Protein AF-A0A0W8I1C6-F1 (afdb_monomer_lite)

pLDDT: mean 83.72, std 10.78, range [48.16, 96.0]

Secondary structure (DSSP, 8-state):
--HHHHHHHHHHHHHHHHHHHHHHHHHHH-S-S----TT-HHHHHHHHHHHHHHHHHHHHHHHHHHHHHHHTT-HHHHHHHHHHHHHHHHHHHHHHHHHHHS-----HHHHHHHHHHHHHHHHHHHHTSHHHHTT--

Structure (mmCIF, N/CA/C/O backbone):
data_AF-A0A0W8I1C6-F1
#
_entry.id   AF-A0A0W8I1C6-F1
#
loop_
_atom_site.group_PDB
_atom_site.id
_atom_site.type_symbol
_atom_site.label_atom_id
_atom_site.label_alt_id
_atom_site.label_comp_id
_atom_site.label_asym_id
_atom_site.label_entity_id
_atom_site.label_seq_id
_atom_site.pdbx_PDB_ins_code
_atom_site.Cartn_x
_atom_site.Cartn_y
_atom_site.Cartn_z
_atom_site.occupancy
_atom_site.B_iso_or_equiv
_atom_site.auth_seq_id
_atom_site.auth_comp_id
_atom_site.auth_asym_id
_atom_site.auth_atom_id
_atom_site.pdbx_PDB_model_num
ATOM 1 N N . MET A 1 1 ? -7.049 -6.304 21.353 1.00 75.31 1 MET A N 1
ATOM 2 C CA . MET A 1 1 ? -6.813 -5.798 19.982 1.00 75.31 1 MET A CA 1
ATOM 3 C C . MET A 1 1 ? -8.146 -5.720 19.249 1.00 75.31 1 MET A C 1
ATOM 5 O O . MET A 1 1 ? -8.829 -6.738 19.181 1.00 75.31 1 MET A O 1
ATOM 9 N N . THR A 1 2 ? -8.555 -4.545 18.762 1.00 86.94 2 THR A N 1
ATOM 10 C CA . THR A 1 2 ? -9.868 -4.353 18.110 1.00 86.94 2 THR A CA 1
ATOM 11 C C . THR A 1 2 ? -9.928 -5.016 16.725 1.00 86.94 2 THR A C 1
ATOM 13 O O . THR A 1 2 ? -8.901 -5.397 16.156 1.00 86.94 2 THR A O 1
ATOM 16 N N . ALA A 1 3 ? -11.137 -5.228 16.192 1.00 88.19 3 ALA A N 1
ATOM 17 C CA . ALA A 1 3 ? -11.320 -5.767 14.839 1.00 88.19 3 ALA A CA 1
ATOM 18 C C . ALA A 1 3 ? -10.750 -4.816 13.771 1.00 88.19 3 ALA A C 1
ATOM 20 O O . ALA A 1 3 ? -10.031 -5.271 12.882 1.00 88.19 3 ALA A O 1
ATOM 21 N N . ASP A 1 4 ? -10.972 -3.507 13.923 1.00 87.88 4 ASP A N 1
ATOM 22 C CA . ASP A 1 4 ? -10.442 -2.491 13.007 1.00 87.88 4 ASP A CA 1
ATOM 23 C C . ASP A 1 4 ? -8.908 -2.442 13.015 1.00 87.88 4 ASP A C 1
ATOM 25 O O . ASP A 1 4 ? -8.293 -2.379 11.956 1.00 87.88 4 ASP A O 1
ATOM 29 N N . LEU A 1 5 ? -8.260 -2.566 14.181 1.00 86.81 5 LEU A N 1
ATOM 30 C CA . LEU A 1 5 ? -6.795 -2.584 14.255 1.00 86.81 5 LEU A CA 1
ATOM 31 C C . LEU A 1 5 ? -6.195 -3.844 13.604 1.00 86.81 5 LEU A C 1
ATOM 33 O O . LEU A 1 5 ? -5.149 -3.777 12.961 1.00 86.81 5 LEU A O 1
ATOM 37 N N . ARG A 1 6 ? -6.868 -4.999 13.723 1.00 90.56 6 ARG A N 1
ATOM 38 C CA . ARG A 1 6 ? -6.468 -6.232 13.017 1.00 90.56 6 ARG A CA 1
ATOM 39 C C . ARG A 1 6 ? -6.607 -6.090 11.504 1.00 90.56 6 ARG A C 1
ATOM 41 O O . ARG A 1 6 ? -5.732 -6.550 10.775 1.00 90.56 6 ARG A O 1
ATOM 48 N N . LEU A 1 7 ? -7.690 -5.467 11.039 1.00 91.44 7 LEU A N 1
ATOM 49 C CA . LEU A 1 7 ? -7.889 -5.159 9.624 1.00 91.44 7 LEU A CA 1
ATOM 50 C C . LEU A 1 7 ? -6.781 -4.231 9.115 1.00 91.44 7 LEU A C 1
ATOM 52 O O . LEU A 1 7 ? -6.185 -4.504 8.079 1.00 91.44 7 LEU A O 1
ATOM 56 N N . LEU A 1 8 ? -6.457 -3.192 9.882 1.00 90.12 8 LEU A N 1
ATOM 57 C CA . LEU A 1 8 ? -5.438 -2.218 9.527 1.00 90.12 8 LEU A CA 1
ATOM 58 C C . LEU A 1 8 ? -4.049 -2.864 9.425 1.00 90.12 8 LEU A C 1
ATOM 60 O O . LEU A 1 8 ? -3.373 -2.647 8.429 1.00 90.12 8 LEU A O 1
ATOM 64 N N . LEU A 1 9 ? -3.674 -3.766 10.344 1.00 91.19 9 LEU A N 1
ATOM 65 C CA . LEU A 1 9 ? -2.444 -4.563 10.206 1.00 91.19 9 LEU A CA 1
ATOM 66 C C . LEU A 1 9 ? -2.424 -5.440 8.949 1.00 91.19 9 LEU A C 1
ATOM 68 O O . LEU A 1 9 ? -1.395 -5.524 8.281 1.00 91.19 9 LEU A O 1
ATOM 72 N N . ARG A 1 10 ? -3.541 -6.104 8.621 1.00 94.31 10 ARG A N 1
ATOM 73 C CA . ARG A 1 10 ? -3.639 -6.917 7.396 1.00 94.31 10 ARG A CA 1
ATOM 74 C C . ARG A 1 10 ? -3.454 -6.059 6.152 1.00 94.31 10 ARG A C 1
ATOM 76 O O . ARG A 1 10 ? -2.767 -6.483 5.230 1.00 94.31 10 ARG A O 1
ATOM 83 N N . LEU A 1 11 ? -4.019 -4.853 6.149 1.00 92.06 11 LEU A N 1
ATOM 84 C CA . LEU A 1 11 ? -3.833 -3.891 5.069 1.00 92.06 11 LEU A CA 1
ATOM 85 C C . LEU A 1 11 ? -2.386 -3.392 5.002 1.00 92.06 11 LEU A C 1
ATOM 87 O O . LEU A 1 11 ? -1.869 -3.246 3.903 1.00 92.06 11 LEU A O 1
ATOM 91 N N . THR A 1 12 ? -1.696 -3.206 6.133 1.00 91.62 12 THR A N 1
ATOM 92 C CA . THR A 1 12 ? -0.263 -2.862 6.143 1.00 91.62 12 THR A CA 1
ATOM 93 C C . THR A 1 12 ? 0.570 -3.957 5.469 1.00 91.62 12 THR A C 1
ATOM 95 O O . THR A 1 12 ? 1.438 -3.657 4.653 1.00 91.62 12 THR A O 1
ATOM 98 N N . VAL A 1 13 ? 0.273 -5.231 5.751 1.00 93.19 13 VAL A N 1
ATOM 99 C CA . VAL A 1 13 ? 0.939 -6.377 5.105 1.00 93.19 13 VAL A CA 1
ATOM 100 C C . VAL A 1 13 ? 0.580 -6.468 3.622 1.00 93.19 13 VAL A C 1
ATOM 102 O O . VAL A 1 13 ? 1.466 -6.648 2.794 1.00 93.19 13 VAL A O 1
ATOM 105 N N . ALA A 1 14 ? -0.694 -6.307 3.261 1.00 92.19 14 ALA A N 1
ATOM 106 C CA . ALA A 1 14 ? -1.122 -6.315 1.862 1.00 92.19 14 ALA A CA 1
ATOM 107 C C . ALA A 1 14 ? -0.455 -5.186 1.060 1.00 92.19 14 ALA A C 1
ATOM 109 O O . ALA A 1 14 ? 0.005 -5.404 -0.058 1.00 92.19 14 ALA A O 1
ATOM 110 N N . SER A 1 15 ? -0.354 -3.998 1.656 1.00 90.88 15 SER A N 1
ATOM 111 C CA . SER A 1 15 ? 0.300 -2.830 1.071 1.00 90.88 15 SER A CA 1
ATOM 112 C C . SER A 1 15 ? 1.800 -3.085 0.878 1.00 90.88 15 SER A C 1
ATOM 114 O O . SER A 1 15 ? 2.326 -2.843 -0.207 1.00 90.88 15 SER A O 1
ATOM 116 N N . PHE A 1 16 ? 2.469 -3.703 1.857 1.00 91.88 16 PHE A N 1
ATOM 117 C CA . PHE A 1 16 ? 3.857 -4.150 1.718 1.00 91.88 16 PHE A CA 1
ATOM 118 C C . PHE A 1 16 ? 4.044 -5.150 0.568 1.00 91.88 16 PHE A C 1
ATOM 120 O O . PHE A 1 16 ? 4.910 -4.954 -0.282 1.00 91.88 16 PHE A O 1
ATOM 127 N N . VAL A 1 17 ? 3.206 -6.189 0.494 1.00 92.00 17 VAL A N 1
ATOM 128 C CA . VAL A 1 17 ? 3.269 -7.195 -0.580 1.00 92.00 17 VAL A CA 1
ATOM 129 C C . VAL A 1 17 ? 3.065 -6.546 -1.949 1.00 92.00 17 VAL A C 1
ATOM 131 O O . VAL A 1 17 ? 3.814 -6.830 -2.879 1.00 92.00 17 VAL A O 1
ATOM 134 N N . MET A 1 18 ? 2.106 -5.627 -2.071 1.00 90.94 18 MET A N 1
ATOM 135 C CA . MET A 1 18 ? 1.880 -4.887 -3.313 1.00 90.94 18 MET A CA 1
ATOM 136 C C . MET A 1 18 ? 3.052 -3.969 -3.674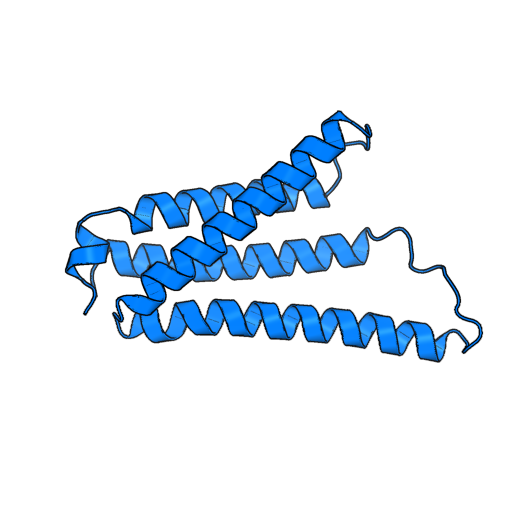 1.00 90.94 18 MET A C 1
ATOM 138 O O . MET A 1 18 ? 3.365 -3.832 -4.852 1.00 90.94 18 MET A O 1
ATOM 142 N N . ALA A 1 19 ? 3.724 -3.367 -2.688 1.00 87.50 19 ALA A N 1
ATOM 143 C CA . ALA A 1 19 ? 4.930 -2.580 -2.932 1.00 87.50 19 ALA A CA 1
ATOM 144 C C . ALA A 1 19 ? 6.058 -3.458 -3.497 1.00 87.50 19 ALA A C 1
ATOM 146 O O . ALA A 1 19 ? 6.660 -3.097 -4.503 1.00 87.50 19 ALA A O 1
ATOM 147 N N . LEU A 1 20 ? 6.283 -4.642 -2.913 1.00 89.44 20 LEU A N 1
ATOM 148 C CA . LEU A 1 20 ? 7.267 -5.607 -3.414 1.00 89.44 20 LEU A CA 1
ATOM 149 C C . LEU A 1 20 ? 6.931 -6.098 -4.826 1.00 89.44 20 LEU A C 1
ATOM 151 O O . LEU A 1 20 ? 7.814 -6.164 -5.679 1.00 89.44 20 LEU A O 1
ATOM 155 N N . LEU A 1 21 ? 5.660 -6.418 -5.086 1.00 88.75 21 LEU A N 1
ATOM 156 C CA . LEU A 1 21 ? 5.192 -6.813 -6.415 1.00 88.75 21 LEU A CA 1
ATOM 157 C C . LEU A 1 21 ? 5.402 -5.688 -7.432 1.00 88.75 21 LEU A C 1
ATOM 159 O O . LEU A 1 21 ? 5.893 -5.946 -8.526 1.00 88.75 21 LEU A O 1
ATOM 163 N N . GLY A 1 22 ? 5.094 -4.443 -7.060 1.00 86.06 22 GLY A N 1
ATOM 164 C CA . GLY A 1 22 ? 5.350 -3.270 -7.893 1.00 86.06 22 GLY A CA 1
ATOM 165 C C . GLY A 1 22 ? 6.836 -3.094 -8.209 1.00 86.06 22 GLY A C 1
ATOM 166 O O . GLY A 1 22 ? 7.187 -2.878 -9.366 1.00 86.06 22 GLY A O 1
ATOM 167 N N . SER A 1 23 ? 7.721 -3.263 -7.220 1.00 84.50 23 SER A N 1
ATOM 168 C CA . SER A 1 23 ? 9.174 -3.238 -7.434 1.00 84.50 23 SER A CA 1
ATOM 169 C C . SER A 1 23 ? 9.649 -4.364 -8.355 1.00 84.50 23 SER A C 1
ATOM 171 O O . SER A 1 23 ? 10.468 -4.119 -9.237 1.00 84.50 23 SER A O 1
ATOM 173 N N . ALA A 1 24 ? 9.121 -5.581 -8.195 1.00 84.88 24 ALA A N 1
ATOM 174 C CA . ALA A 1 24 ? 9.464 -6.721 -9.043 1.00 84.88 24 ALA A CA 1
ATOM 175 C C . ALA A 1 24 ? 9.011 -6.512 -10.497 1.00 84.88 24 ALA A C 1
ATOM 177 O O . ALA A 1 24 ? 9.788 -6.726 -11.423 1.00 84.88 24 ALA A O 1
ATOM 178 N N . VAL A 1 25 ? 7.781 -6.034 -10.710 1.00 84.62 25 VAL A N 1
ATOM 179 C CA . VAL A 1 25 ? 7.281 -5.692 -12.050 1.00 84.62 25 VAL A CA 1
ATOM 180 C C . VAL A 1 25 ? 8.087 -4.545 -12.654 1.00 84.62 25 VAL A C 1
ATOM 182 O O . VAL A 1 25 ? 8.470 -4.628 -13.818 1.00 84.62 25 VAL A O 1
ATOM 185 N N . GLY A 1 26 ? 8.407 -3.510 -11.873 1.00 78.94 26 GLY A N 1
ATOM 186 C CA . GLY A 1 26 ? 9.280 -2.418 -12.305 1.00 78.94 26 GLY A CA 1
ATOM 187 C C . GLY A 1 26 ? 10.643 -2.923 -12.777 1.00 78.94 26 GLY A C 1
ATOM 188 O O . GLY A 1 26 ? 11.078 -2.571 -13.866 1.00 78.94 26 GLY A O 1
ATOM 189 N N . PHE A 1 27 ? 11.271 -3.822 -12.017 1.00 77.00 27 PHE A N 1
ATOM 190 C CA . PHE A 1 27 ? 12.545 -4.437 -12.391 1.00 77.00 27 PHE A CA 1
ATOM 191 C C . PHE A 1 27 ? 12.459 -5.272 -13.678 1.00 77.00 27 PHE A C 1
ATOM 193 O O . PHE A 1 27 ? 13.335 -5.176 -14.531 1.00 77.00 27 PHE A O 1
ATOM 200 N N . LEU A 1 28 ? 11.401 -6.071 -13.840 1.00 78.69 28 LEU A N 1
ATOM 201 C CA . LEU A 1 28 ? 11.213 -6.926 -15.019 1.00 78.69 28 LEU A CA 1
ATOM 202 C C . LEU A 1 28 ? 10.859 -6.142 -16.291 1.00 78.69 28 LEU A C 1
ATOM 204 O O . LEU A 1 28 ? 11.061 -6.647 -17.391 1.00 78.69 28 LEU A O 1
ATOM 208 N N . THR A 1 29 ? 10.292 -4.942 -16.147 1.00 74.50 29 THR A N 1
ATOM 209 C CA . THR A 1 29 ? 9.806 -4.117 -17.267 1.00 74.50 29 THR A CA 1
ATOM 210 C C . THR A 1 29 ? 10.702 -2.920 -17.583 1.00 74.50 29 THR A C 1
ATOM 212 O O . THR A 1 29 ? 10.426 -2.207 -18.547 1.00 74.50 29 THR A O 1
ATOM 215 N N . ALA A 1 30 ? 11.758 -2.683 -16.798 1.00 67.12 30 ALA A N 1
ATOM 216 C CA . ALA A 1 30 ? 12.655 -1.550 -16.981 1.00 67.12 30 ALA A CA 1
ATOM 217 C C . ALA A 1 30 ? 13.407 -1.656 -18.327 1.00 67.12 30 ALA A C 1
ATOM 219 O O . ALA A 1 30 ? 14.165 -2.607 -18.523 1.00 67.12 30 ALA A O 1
ATOM 220 N N . PRO A 1 31 ? 13.247 -0.682 -19.247 1.00 55.28 31 PRO A N 1
ATOM 221 C CA . PRO A 1 31 ? 13.867 -0.721 -20.573 1.00 55.28 31 PRO A CA 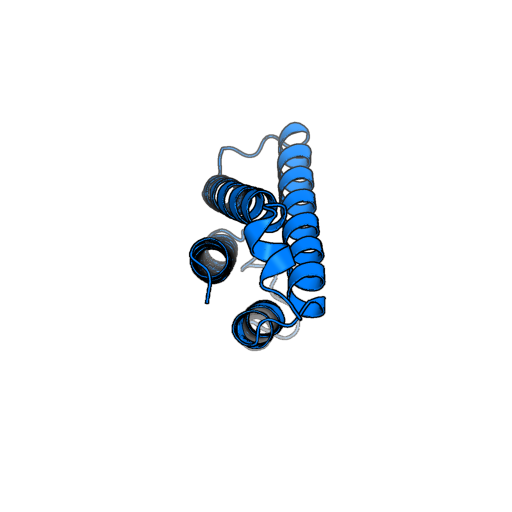1
ATOM 222 C C . PRO A 1 31 ? 15.385 -0.445 -20.565 1.00 55.28 31 PRO A C 1
ATOM 224 O O . PRO A 1 31 ? 16.038 -0.632 -21.588 1.00 55.28 31 PRO A O 1
ATOM 227 N N . GLU A 1 32 ? 15.970 -0.044 -19.431 1.00 53.00 32 GLU A N 1
ATOM 228 C CA . GLU A 1 32 ? 17.402 0.261 -19.291 1.00 53.00 32 GLU A CA 1
ATOM 229 C C . GLU A 1 32 ? 18.180 -0.803 -18.505 1.00 53.00 32 GLU A C 1
ATOM 231 O O . GLU A 1 32 ? 18.810 -0.539 -17.487 1.00 53.00 32 GLU A O 1
ATOM 236 N N . GLN A 1 33 ? 18.204 -2.028 -19.021 1.00 51.78 33 GLN A N 1
ATOM 237 C CA . GLN A 1 33 ? 19.272 -2.982 -18.686 1.00 51.78 33 GLN A CA 1
ATOM 238 C C . GLN A 1 33 ? 20.510 -2.797 -19.596 1.00 51.78 33 GLN A C 1
ATOM 240 O O . GLN A 1 33 ? 21.408 -3.633 -19.588 1.00 51.78 33 GLN A O 1
ATOM 245 N N . ALA A 1 34 ? 20.556 -1.724 -20.403 1.00 48.16 34 ALA A N 1
ATOM 246 C CA . ALA A 1 34 ? 21.446 -1.592 -21.563 1.00 48.16 34 ALA A CA 1
ATOM 247 C C . ALA A 1 34 ? 22.326 -0.323 -21.599 1.00 48.16 34 ALA A C 1
ATOM 249 O O . ALA A 1 34 ? 22.972 -0.072 -22.615 1.00 48.16 34 ALA A O 1
ATOM 250 N N . THR A 1 35 ? 22.396 0.483 -20.538 1.00 52.75 35 THR A N 1
ATOM 251 C CA . THR A 1 35 ? 23.380 1.577 -20.446 1.00 52.75 35 THR A CA 1
ATOM 252 C C . THR A 1 35 ? 24.659 1.051 -19.798 1.00 52.75 35 THR A C 1
ATOM 254 O O . THR A 1 35 ? 24.889 1.207 -18.604 1.00 52.75 35 THR A O 1
ATOM 257 N N . ALA A 1 36 ? 25.487 0.381 -20.609 1.00 54.41 36 ALA A N 1
ATOM 258 C CA . ALA A 1 36 ? 26.815 -0.071 -20.206 1.00 54.41 36 ALA A CA 1
ATOM 259 C C . ALA A 1 36 ? 27.658 1.136 -19.762 1.00 54.41 36 ALA A C 1
ATOM 261 O O . ALA A 1 36 ? 27.987 2.001 -20.579 1.00 54.41 36 ALA A O 1
ATOM 262 N N . THR A 1 37 ? 28.009 1.222 -18.481 1.00 57.25 37 THR A N 1
ATOM 263 C CA . THR A 1 37 ? 28.977 2.222 -18.032 1.00 57.25 37 THR A CA 1
ATOM 264 C C . THR A 1 37 ? 30.376 1.833 -18.509 1.00 57.25 37 THR A C 1
ATOM 266 O O . THR A 1 37 ? 30.690 0.663 -18.748 1.00 57.25 37 THR A O 1
ATOM 269 N N . ALA A 1 38 ? 31.274 2.817 -18.615 1.00 59.59 38 ALA A N 1
ATOM 270 C CA . ALA A 1 38 ? 32.673 2.595 -19.001 1.00 59.59 38 ALA A CA 1
ATOM 271 C C . ALA A 1 38 ? 33.449 1.660 -18.041 1.00 59.59 38 ALA A C 1
ATOM 273 O O . ALA A 1 38 ? 34.578 1.276 -18.336 1.00 59.59 38 ALA A O 1
ATOM 274 N N . LEU A 1 39 ? 32.852 1.299 -16.898 1.00 65.50 39 LEU A N 1
ATOM 275 C CA . LEU A 1 39 ? 33.409 0.429 -15.860 1.00 65.50 39 LEU A CA 1
ATOM 276 C C . LEU A 1 39 ? 33.133 -1.066 -16.111 1.00 65.50 39 LEU A C 1
ATOM 278 O O . LEU A 1 39 ? 33.665 -1.917 -15.397 1.00 65.50 39 LEU A O 1
ATOM 282 N N . GLY A 1 40 ? 32.356 -1.393 -17.148 1.00 68.25 40 GLY A N 1
ATOM 283 C CA . GLY A 1 40 ? 32.114 -2.757 -17.606 1.00 68.25 40 GLY A CA 1
ATOM 284 C C . GLY A 1 40 ? 30.888 -3.437 -16.974 1.00 68.25 40 GLY A C 1
ATOM 285 O O . GLY A 1 40 ? 30.404 -3.040 -15.913 1.00 68.25 40 GLY A O 1
ATOM 286 N N . PRO A 1 41 ? 30.402 -4.528 -17.594 1.00 67.94 41 PRO A N 1
ATOM 287 C CA . PRO A 1 41 ? 29.083 -5.115 -17.319 1.00 67.94 41 PRO A CA 1
ATOM 288 C C . PRO A 1 41 ? 28.921 -5.678 -15.898 1.00 67.94 41 PRO A C 1
ATOM 290 O O . PRO A 1 41 ? 27.812 -5.733 -15.364 1.00 67.94 41 PRO A O 1
ATOM 293 N N . ALA A 1 42 ? 30.020 -6.088 -15.256 1.00 72.75 42 ALA A N 1
ATOM 294 C CA . ALA A 1 42 ? 29.994 -6.569 -13.876 1.00 72.75 42 ALA A CA 1
ATOM 295 C C . ALA A 1 42 ? 29.699 -5.436 -12.879 1.00 72.75 42 ALA A C 1
ATOM 297 O O . ALA A 1 42 ? 28.959 -5.648 -11.920 1.00 72.75 42 ALA A O 1
ATOM 298 N N . PHE A 1 43 ? 30.235 -4.235 -13.118 1.00 75.25 43 PHE A N 1
ATOM 299 C CA . PHE A 1 43 ? 30.002 -3.080 -12.254 1.00 75.25 43 PHE A CA 1
ATOM 300 C C . PHE A 1 43 ? 28.547 -2.609 -12.350 1.00 75.25 43 PHE A C 1
ATOM 302 O O . PHE A 1 43 ? 27.899 -2.429 -11.321 1.00 75.25 43 PHE A O 1
ATOM 309 N N . ASP A 1 44 ? 28.001 -2.530 -13.565 1.00 72.75 44 ASP A N 1
ATOM 310 C CA . ASP A 1 44 ? 26.594 -2.169 -13.793 1.00 72.75 44 ASP A CA 1
ATOM 311 C C . ASP A 1 44 ? 25.633 -3.141 -13.115 1.00 72.75 44 ASP A C 1
ATOM 313 O O . ASP A 1 44 ? 24.674 -2.732 -12.460 1.00 72.75 44 ASP A O 1
ATOM 317 N N . THR A 1 45 ? 25.935 -4.438 -13.196 1.00 75.50 45 THR A N 1
ATOM 318 C CA . THR A 1 45 ? 25.139 -5.474 -12.532 1.00 75.50 45 THR A CA 1
ATOM 319 C C . THR A 1 45 ? 25.178 -5.315 -11.009 1.00 75.50 45 THR A C 1
ATOM 321 O O . THR A 1 45 ? 24.138 -5.400 -10.357 1.00 75.50 45 THR A O 1
ATOM 324 N N . ILE A 1 46 ? 26.352 -5.053 -10.423 1.00 79.44 46 ILE A N 1
ATOM 325 C CA . ILE A 1 46 ? 26.504 -4.862 -8.971 1.00 79.44 46 ILE A CA 1
ATOM 326 C C . ILE A 1 46 ? 25.750 -3.618 -8.500 1.00 79.44 46 ILE A C 1
ATOM 328 O O . ILE A 1 46 ? 25.060 -3.680 -7.483 1.00 79.44 46 ILE A O 1
ATOM 332 N N . VAL A 1 47 ? 25.855 -2.504 -9.227 1.00 80.31 47 VAL A N 1
ATOM 333 C CA . VAL A 1 47 ? 25.150 -1.262 -8.887 1.00 80.31 47 VAL A CA 1
ATOM 334 C C . VAL A 1 47 ? 23.641 -1.465 -8.982 1.00 80.31 47 VAL A C 1
ATOM 336 O O . VAL A 1 47 ? 22.933 -1.145 -8.031 1.00 80.31 47 VAL A O 1
ATOM 339 N N . LEU A 1 48 ? 23.150 -2.075 -10.064 1.00 78.69 48 LEU A N 1
ATOM 340 C CA . LEU A 1 48 ? 21.728 -2.357 -10.249 1.00 78.69 48 LEU A CA 1
ATOM 341 C C . LEU A 1 48 ? 21.177 -3.251 -9.129 1.00 78.69 48 LEU A C 1
ATOM 343 O O . LEU A 1 48 ? 20.181 -2.908 -8.489 1.00 78.69 48 LEU A O 1
ATOM 347 N N . VAL A 1 49 ? 21.840 -4.378 -8.854 1.00 80.56 49 VAL A N 1
ATOM 348 C CA . VAL A 1 49 ? 21.445 -5.299 -7.777 1.00 80.56 49 VAL A CA 1
ATOM 349 C C . VAL A 1 49 ? 21.519 -4.601 -6.419 1.00 80.56 49 VAL A C 1
ATOM 351 O O . VAL A 1 49 ? 20.595 -4.726 -5.616 1.00 80.56 49 VAL A O 1
ATOM 354 N N . GLY A 1 50 ? 22.571 -3.819 -6.172 1.00 82.31 50 GLY A N 1
ATOM 355 C CA . GLY A 1 50 ? 22.744 -3.039 -4.949 1.00 82.31 50 GLY A CA 1
ATOM 356 C C . GLY A 1 50 ? 21.615 -2.032 -4.728 1.00 82.31 50 GLY A C 1
ATOM 357 O O . GLY A 1 50 ? 21.040 -1.988 -3.642 1.00 82.31 50 GLY A O 1
ATOM 358 N N . SER A 1 51 ? 21.234 -1.275 -5.759 1.00 82.00 51 SER A N 1
ATOM 359 C CA . SER A 1 51 ? 20.127 -0.314 -5.703 1.00 82.00 51 SER A CA 1
ATOM 360 C C . SER A 1 51 ? 18.777 -0.991 -5.469 1.00 82.00 51 SER A C 1
ATOM 362 O O . SER A 1 51 ? 17.982 -0.499 -4.667 1.00 82.00 51 SER A O 1
ATOM 364 N N . VAL A 1 52 ? 18.522 -2.136 -6.111 1.00 82.31 52 VAL A N 1
ATOM 365 C CA . VAL A 1 52 ? 17.292 -2.914 -5.900 1.00 82.31 52 VAL A CA 1
ATOM 366 C C . VAL A 1 52 ? 17.223 -3.431 -4.465 1.00 82.31 52 VAL A C 1
ATOM 368 O O . VAL A 1 52 ? 16.215 -3.229 -3.789 1.00 82.31 52 VAL A O 1
ATOM 371 N N . LEU A 1 53 ? 18.297 -4.049 -3.966 1.00 84.88 53 LEU A N 1
ATOM 372 C CA . LEU A 1 53 ? 18.352 -4.565 -2.597 1.00 84.88 53 LEU A CA 1
ATOM 373 C C . LEU A 1 53 ? 18.207 -3.449 -1.560 1.00 84.88 53 LEU A C 1
ATOM 375 O O . LEU A 1 53 ? 17.477 -3.617 -0.583 1.00 84.88 53 LEU A O 1
ATOM 379 N N . LEU A 1 54 ? 18.845 -2.298 -1.789 1.00 86.69 54 LEU A N 1
ATOM 380 C CA . LEU A 1 54 ? 18.695 -1.121 -0.940 1.00 86.69 54 LEU A CA 1
ATOM 381 C C . LEU A 1 54 ? 17.238 -0.638 -0.931 1.00 86.69 54 LEU A C 1
ATOM 383 O O . LEU A 1 54 ? 16.669 -0.442 0.140 1.00 86.69 54 LEU A O 1
ATOM 387 N N . GLY A 1 55 ? 16.610 -0.494 -2.101 1.00 85.69 55 GLY A N 1
ATOM 388 C CA . GLY A 1 55 ? 15.214 -0.067 -2.220 1.00 85.69 55 GLY A CA 1
ATOM 389 C C . GLY A 1 55 ? 14.239 -1.021 -1.525 1.00 85.69 55 GLY A C 1
ATOM 390 O O . GLY A 1 55 ? 13.352 -0.579 -0.788 1.00 85.69 55 GLY A O 1
ATOM 391 N N . LEU A 1 56 ? 14.437 -2.333 -1.688 1.00 88.00 56 LEU A N 1
ATOM 392 C CA . LEU A 1 56 ? 13.669 -3.365 -0.987 1.00 88.00 56 LEU A CA 1
ATOM 393 C C . LEU A 1 56 ? 13.883 -3.295 0.529 1.00 88.00 56 LEU A C 1
ATOM 395 O O . LEU A 1 56 ? 12.912 -3.353 1.283 1.00 88.00 56 LEU A O 1
ATOM 399 N N . GLY A 1 57 ? 15.129 -3.121 0.976 1.00 89.62 57 GLY A N 1
ATOM 400 C CA . GLY A 1 57 ? 15.485 -2.995 2.389 1.00 89.62 57 GLY A CA 1
ATOM 401 C C . GLY A 1 57 ? 14.859 -1.765 3.046 1.00 89.62 57 GLY A C 1
ATOM 402 O O . GLY A 1 57 ? 14.245 -1.879 4.106 1.00 89.62 57 GLY A O 1
ATOM 403 N N . VAL A 1 58 ? 14.935 -0.604 2.390 1.00 90.25 58 VAL A N 1
ATOM 404 C CA . VAL A 1 58 ? 14.297 0.639 2.852 1.00 90.25 58 VAL A CA 1
ATOM 405 C C . VAL A 1 58 ? 12.781 0.470 2.914 1.00 90.25 58 VAL A C 1
ATOM 407 O O . VAL A 1 58 ? 12.168 0.808 3.925 1.00 90.25 58 VAL A O 1
ATOM 410 N N . THR A 1 59 ? 12.175 -0.116 1.880 1.00 89.31 59 THR A N 1
ATOM 411 C CA . THR A 1 59 ? 10.729 -0.377 1.847 1.00 89.31 59 THR A CA 1
ATOM 412 C C . THR A 1 59 ? 10.316 -1.288 3.001 1.00 89.31 59 THR A C 1
ATOM 414 O O . THR A 1 59 ? 9.431 -0.936 3.779 1.00 89.31 59 THR A O 1
ATOM 417 N N . ALA A 1 60 ? 10.990 -2.426 3.178 1.00 91.00 60 ALA A N 1
ATOM 418 C CA . ALA A 1 60 ? 10.729 -3.345 4.281 1.00 91.00 60 ALA A CA 1
ATOM 419 C C . ALA A 1 60 ? 10.904 -2.668 5.648 1.00 91.00 60 ALA A C 1
ATOM 421 O O . ALA A 1 60 ? 10.058 -2.842 6.526 1.00 91.00 60 ALA A O 1
ATOM 422 N N . GLY A 1 61 ? 11.944 -1.845 5.806 1.00 92.31 61 GLY A N 1
ATOM 423 C CA . GLY A 1 61 ? 12.188 -1.054 7.009 1.00 92.31 61 GLY A CA 1
ATOM 424 C C . GLY A 1 61 ? 11.045 -0.089 7.322 1.00 92.31 61 GLY A C 1
ATOM 425 O O . GLY A 1 61 ? 10.558 -0.072 8.450 1.00 92.31 61 GLY A O 1
ATOM 426 N N . LEU A 1 62 ? 10.553 0.656 6.328 1.00 91.69 62 LEU A N 1
ATOM 427 C CA . LEU A 1 62 ? 9.430 1.586 6.496 1.00 91.69 62 LEU A CA 1
ATOM 428 C C . LEU A 1 62 ? 8.139 0.862 6.898 1.00 91.69 62 LEU A C 1
ATOM 430 O O . LEU A 1 62 ? 7.464 1.283 7.838 1.00 91.69 62 LEU A O 1
ATOM 434 N N . TYR A 1 63 ? 7.810 -0.258 6.247 1.00 92.06 63 TYR A N 1
ATOM 435 C CA . TYR A 1 63 ? 6.630 -1.047 6.617 1.00 92.06 63 TYR A CA 1
ATOM 436 C C . TYR A 1 63 ? 6.778 -1.708 7.988 1.00 92.06 63 TYR A C 1
ATOM 438 O O . TYR A 1 63 ? 5.801 -1.769 8.732 1.00 92.06 63 TYR A O 1
ATOM 446 N N . ALA A 1 64 ? 7.979 -2.152 8.364 1.00 90.94 64 ALA A N 1
ATOM 447 C CA . ALA A 1 64 ? 8.262 -2.653 9.707 1.00 90.94 64 ALA A CA 1
ATOM 448 C C . ALA A 1 64 ? 8.081 -1.554 10.769 1.00 90.94 64 ALA A C 1
ATOM 450 O O . ALA A 1 64 ? 7.480 -1.812 11.816 1.00 90.94 64 ALA A O 1
ATOM 451 N N . LEU A 1 65 ? 8.524 -0.326 10.470 1.00 92.56 65 LEU A N 1
ATOM 452 C CA . LEU A 1 65 ? 8.386 0.843 11.343 1.00 92.56 65 LEU A CA 1
ATOM 453 C C . LEU A 1 65 ? 6.921 1.227 11.589 1.00 92.56 65 LEU A C 1
ATOM 455 O O . LEU A 1 65 ? 6.600 1.783 12.634 1.00 92.56 65 LEU A O 1
ATOM 459 N N . VAL A 1 66 ? 6.025 0.911 10.652 1.00 92.56 66 VAL A N 1
ATOM 460 C CA . VAL A 1 66 ? 4.577 1.019 10.868 1.00 92.56 66 VAL A CA 1
ATOM 461 C C . VAL A 1 66 ? 4.060 -0.219 11.596 1.00 92.56 66 VAL A C 1
ATOM 463 O O . VAL A 1 66 ? 3.393 -0.099 12.614 1.00 92.56 66 VAL A O 1
ATOM 466 N N . TYR A 1 67 ? 4.359 -1.422 11.111 1.00 92.44 67 TYR A N 1
ATOM 467 C CA . TYR A 1 67 ? 3.721 -2.659 11.560 1.00 92.44 67 TYR A CA 1
ATOM 468 C C . TYR A 1 67 ? 3.990 -2.999 13.033 1.00 92.44 67 TYR A C 1
ATOM 470 O O . TYR A 1 67 ? 3.039 -3.268 13.773 1.00 92.44 67 TYR A O 1
ATOM 478 N N . PHE A 1 68 ? 5.252 -2.991 13.483 1.00 92.88 68 PHE A N 1
ATOM 479 C CA . PHE A 1 68 ? 5.578 -3.375 14.864 1.00 92.88 68 PHE A CA 1
ATOM 480 C C . PHE A 1 68 ? 4.982 -2.404 15.893 1.00 92.88 68 PHE A C 1
ATOM 482 O O . PHE A 1 68 ? 4.275 -2.860 16.795 1.00 92.88 68 PHE A O 1
ATOM 489 N N . PRO A 1 69 ? 5.147 -1.078 15.751 1.00 89.44 69 PRO A N 1
ATOM 490 C CA . PRO A 1 69 ? 4.624 -0.137 16.736 1.00 89.44 69 PRO A CA 1
ATOM 491 C C . PRO A 1 69 ? 3.092 -0.032 16.702 1.00 89.44 69 PRO A C 1
ATOM 493 O O . PRO A 1 69 ? 2.457 0.204 17.727 1.00 89.44 69 PRO A O 1
ATOM 496 N N . LEU A 1 70 ? 2.469 -0.285 15.551 1.00 89.06 70 LEU A N 1
ATOM 497 C CA . LEU A 1 70 ? 1.014 -0.359 15.417 1.00 89.06 70 LEU A CA 1
ATOM 498 C C . LEU A 1 70 ? 0.444 -1.635 16.064 1.00 89.06 70 LEU A C 1
ATOM 500 O O . LEU A 1 70 ? -0.632 -1.601 16.665 1.00 89.06 70 LEU A O 1
ATOM 504 N N . ARG A 1 71 ? 1.186 -2.752 16.020 1.00 90.31 71 ARG A N 1
ATOM 505 C CA . ARG A 1 71 ? 0.884 -3.963 16.804 1.00 90.31 71 ARG A CA 1
ATOM 506 C C . ARG A 1 71 ? 0.981 -3.691 18.309 1.00 90.31 71 ARG A C 1
ATOM 508 O O . ARG A 1 71 ? 0.161 -4.209 19.067 1.00 90.31 71 ARG A O 1
ATOM 515 N N . GLU A 1 72 ? 1.921 -2.843 18.720 1.00 90.56 72 GLU A N 1
ATOM 516 C CA . GLU A 1 72 ? 2.048 -2.315 20.088 1.00 90.56 72 GLU A CA 1
ATOM 517 C C . GLU A 1 72 ? 1.023 -1.221 20.435 1.00 90.56 72 GLU A C 1
ATOM 519 O O . GLU A 1 72 ? 1.047 -0.697 21.545 1.00 90.56 72 GLU A O 1
ATOM 524 N N . GLN A 1 73 ? 0.096 -0.896 19.525 1.00 90.38 73 GLN A N 1
ATOM 525 C CA . GLN A 1 73 ? -0.949 0.116 19.711 1.00 90.38 73 GLN A CA 1
ATOM 526 C C . GLN A 1 73 ? -0.413 1.542 19.910 1.00 90.38 73 GLN A C 1
ATOM 528 O O . GLN A 1 73 ? -1.086 2.353 20.534 1.00 90.38 73 GLN A O 1
ATOM 533 N N . ARG A 1 74 ? 0.766 1.888 19.383 1.00 89.81 74 ARG A N 1
ATOM 534 C CA . ARG A 1 74 ? 1.327 3.240 19.535 1.00 89.81 74 ARG A CA 1
ATOM 535 C C . ARG A 1 74 ? 0.722 4.233 18.539 1.00 89.81 74 ARG A C 1
ATOM 537 O O . ARG A 1 74 ? 0.728 3.983 17.333 1.00 89.81 74 ARG A O 1
ATOM 544 N N . GLN A 1 75 ? 0.275 5.395 19.019 1.00 89.38 75 GLN A N 1
ATOM 545 C CA . GLN A 1 75 ? -0.353 6.436 18.189 1.00 89.38 75 GLN A CA 1
ATOM 546 C C . GLN A 1 75 ? 0.555 6.994 17.085 1.00 89.38 75 GLN A C 1
ATOM 548 O O . GLN A 1 75 ? 0.087 7.253 15.976 1.00 89.38 75 GLN A O 1
ATOM 553 N N . TRP A 1 76 ? 1.857 7.147 17.335 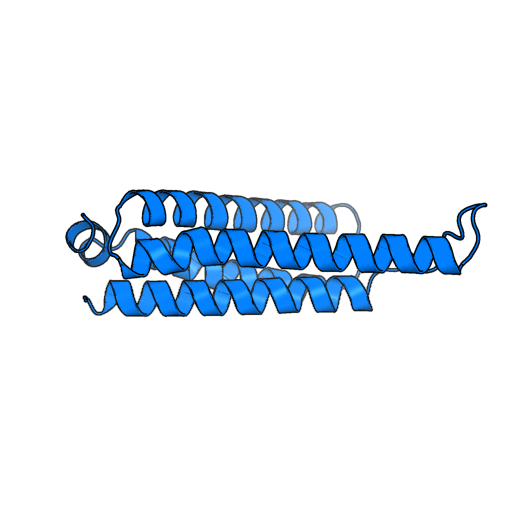1.00 91.12 76 TRP A N 1
ATOM 554 C CA . TRP A 1 76 ? 2.779 7.697 16.332 1.00 91.12 76 TRP A CA 1
ATOM 555 C C . TRP A 1 76 ? 2.917 6.800 15.091 1.00 91.12 76 TRP A C 1
ATOM 557 O O . TRP A 1 76 ? 3.102 7.304 13.986 1.00 91.12 76 TRP A O 1
ATOM 567 N N . ALA A 1 77 ? 2.753 5.483 15.250 1.00 89.38 77 ALA A N 1
ATOM 568 C CA . ALA A 1 77 ? 2.801 4.511 14.156 1.00 89.38 77 ALA A CA 1
ATOM 569 C C . ALA A 1 77 ? 1.651 4.708 13.164 1.00 89.38 77 ALA A C 1
ATOM 571 O O . ALA A 1 77 ? 1.813 4.558 11.954 1.00 89.38 77 ALA A O 1
ATOM 572 N N . TRP A 1 78 ? 0.480 5.065 13.692 1.00 91.44 78 TRP A N 1
ATOM 573 C CA . TRP A 1 78 ? -0.707 5.369 12.905 1.00 91.44 78 TRP A CA 1
ATOM 574 C C . TRP A 1 78 ? -0.511 6.639 12.074 1.00 91.44 78 TRP A C 1
ATOM 576 O O . TRP A 1 78 ? -0.795 6.619 10.879 1.00 91.44 78 TRP A O 1
ATOM 586 N N . ILE A 1 79 ? 0.062 7.696 12.662 1.00 93.12 79 ILE A N 1
ATOM 587 C CA . ILE A 1 79 ? 0.411 8.925 11.928 1.00 93.12 79 ILE A CA 1
ATOM 588 C C . ILE A 1 79 ? 1.408 8.604 10.812 1.00 93.12 79 ILE A C 1
ATOM 590 O O . ILE A 1 79 ? 1.203 8.996 9.666 1.00 93.12 79 ILE A O 1
ATOM 594 N N . LEU A 1 80 ? 2.461 7.847 11.127 1.00 92.12 80 LEU A N 1
ATOM 595 C CA . LEU A 1 80 ? 3.495 7.483 10.161 1.00 92.12 80 LEU A CA 1
ATOM 596 C C . LEU A 1 80 ? 2.929 6.650 9.001 1.00 92.12 80 LEU A C 1
ATOM 598 O O . LEU A 1 80 ? 3.252 6.904 7.843 1.00 92.12 80 LEU A O 1
ATOM 602 N N . GLY A 1 81 ? 2.022 5.714 9.296 1.00 91.31 81 GLY A N 1
ATOM 603 C CA . GLY A 1 81 ? 1.298 4.955 8.279 1.00 91.31 81 GLY A CA 1
ATOM 604 C C . GLY A 1 81 ? 0.410 5.834 7.391 1.00 91.31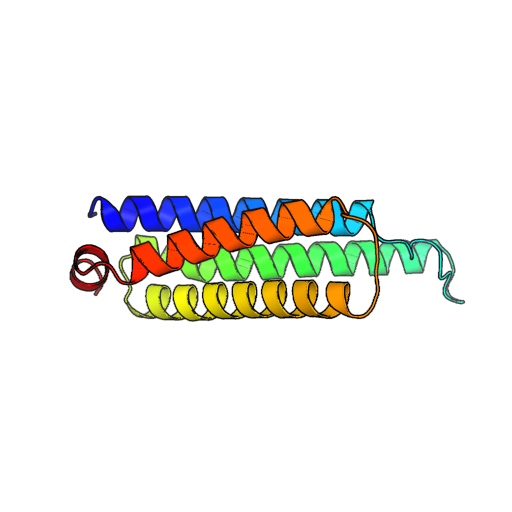 81 GLY A C 1
ATOM 605 O O . GLY A 1 81 ? 0.426 5.659 6.176 1.00 91.31 81 GLY A O 1
ATOM 606 N N . ILE A 1 82 ? -0.296 6.825 7.959 1.00 93.19 82 ILE A N 1
ATOM 607 C CA . ILE A 1 82 ? -1.088 7.795 7.178 1.00 93.19 82 ILE A CA 1
ATOM 608 C C . ILE A 1 82 ? -0.188 8.582 6.231 1.00 93.19 82 ILE A C 1
ATOM 610 O O . ILE A 1 82 ? -0.516 8.717 5.052 1.00 93.19 82 ILE A O 1
ATOM 614 N N . VAL A 1 83 ? 0.941 9.089 6.728 1.00 94.12 83 VAL A N 1
ATOM 615 C CA . VAL A 1 83 ? 1.891 9.865 5.922 1.00 94.12 83 VAL A CA 1
ATOM 616 C C . VAL A 1 83 ? 2.428 9.015 4.769 1.00 94.12 83 VAL A C 1
ATOM 618 O O . VAL A 1 83 ? 2.353 9.441 3.619 1.00 94.12 83 VAL A O 1
ATOM 621 N N . LEU A 1 84 ? 2.890 7.792 5.047 1.00 91.56 84 LEU A N 1
ATOM 622 C CA . LEU A 1 84 ? 3.417 6.885 4.023 1.00 91.56 84 LEU A CA 1
ATOM 623 C C . LEU A 1 84 ? 2.365 6.498 2.979 1.00 91.56 84 LEU A C 1
ATOM 625 O O . LEU A 1 84 ? 2.644 6.565 1.783 1.00 91.56 84 LEU A O 1
ATOM 629 N N . ALA A 1 85 ? 1.156 6.131 3.410 1.00 91.50 85 ALA A N 1
ATOM 630 C CA . ALA A 1 85 ? 0.068 5.780 2.499 1.00 91.50 85 ALA A CA 1
ATOM 631 C C . ALA A 1 85 ? -0.343 6.978 1.626 1.00 91.50 85 ALA A C 1
ATOM 633 O O . ALA A 1 85 ? -0.566 6.826 0.427 1.00 91.50 85 ALA A O 1
ATOM 634 N N . SER A 1 86 ? -0.373 8.183 2.201 1.00 93.06 86 SER A N 1
ATOM 635 C CA . SER A 1 86 ? -0.679 9.412 1.461 1.00 93.06 86 SER A CA 1
ATOM 636 C C . SER A 1 86 ? 0.407 9.740 0.433 1.00 93.06 86 SER A C 1
ATOM 638 O O . SER A 1 86 ? 0.085 10.043 -0.714 1.00 93.06 86 SER A O 1
ATOM 640 N N . MET A 1 87 ? 1.692 9.629 0.795 1.00 92.25 87 MET A N 1
ATOM 641 C CA . MET A 1 87 ? 2.797 9.834 -0.151 1.00 92.25 87 MET A CA 1
ATOM 642 C C . MET A 1 87 ? 2.788 8.799 -1.281 1.00 92.25 87 MET A C 1
ATOM 644 O O . MET A 1 87 ? 3.001 9.162 -2.436 1.00 92.25 87 MET A O 1
ATOM 648 N N . ALA A 1 88 ? 2.499 7.530 -0.978 1.00 87.94 88 ALA A N 1
ATOM 649 C CA . ALA A 1 88 ? 2.390 6.476 -1.987 1.00 87.94 88 ALA A CA 1
ATOM 650 C C . ALA A 1 88 ? 1.236 6.736 -2.973 1.00 87.94 88 ALA A C 1
ATOM 652 O O . ALA A 1 88 ? 1.401 6.583 -4.187 1.00 87.94 88 ALA A O 1
ATOM 653 N N . LEU A 1 89 ? 0.087 7.198 -2.471 1.00 91.38 89 LEU A N 1
ATOM 654 C CA . LEU A 1 89 ? -1.047 7.605 -3.301 1.00 91.38 89 LEU A CA 1
ATOM 655 C C . LEU A 1 89 ? -0.716 8.799 -4.193 1.00 91.38 89 LEU A C 1
ATOM 657 O O . LEU A 1 89 ? -1.003 8.754 -5.388 1.00 91.38 89 LEU A O 1
ATOM 661 N N . LEU A 1 90 ? -0.073 9.832 -3.644 1.00 91.19 90 LEU A N 1
ATOM 662 C CA . LEU A 1 90 ? 0.385 10.985 -4.421 1.00 91.19 90 LEU A CA 1
ATOM 663 C C . LEU A 1 90 ? 1.379 10.569 -5.509 1.00 91.19 90 LEU A C 1
ATOM 665 O O . LEU A 1 90 ? 1.252 11.017 -6.644 1.00 91.19 90 LEU A O 1
ATOM 669 N N . GLY A 1 91 ? 2.316 9.669 -5.198 1.00 86.88 91 GLY A N 1
ATOM 670 C CA . GLY A 1 91 ? 3.240 9.111 -6.185 1.00 86.88 91 GLY A CA 1
ATOM 671 C C . GLY A 1 91 ? 2.518 8.345 -7.295 1.00 86.88 91 GLY A C 1
ATOM 672 O O . GLY A 1 91 ? 2.825 8.520 -8.473 1.00 86.88 91 GLY A O 1
ATOM 673 N N . THR A 1 92 ? 1.501 7.556 -6.942 1.00 86.69 92 THR A N 1
ATOM 674 C CA . THR A 1 92 ? 0.694 6.819 -7.926 1.00 86.69 92 THR A CA 1
ATOM 675 C C . THR A 1 92 ? -0.108 7.767 -8.821 1.00 86.69 92 THR A C 1
ATOM 677 O O . THR A 1 92 ? -0.144 7.578 -10.035 1.00 86.69 92 THR A O 1
ATOM 680 N N . LEU A 1 93 ? -0.706 8.814 -8.247 1.00 87.44 93 LEU A N 1
ATOM 681 C CA . LEU A 1 93 ? -1.429 9.855 -8.983 1.00 87.44 93 LEU A CA 1
ATOM 682 C C . LEU A 1 93 ? -0.507 10.645 -9.913 1.00 87.44 93 LEU A C 1
ATOM 684 O O . L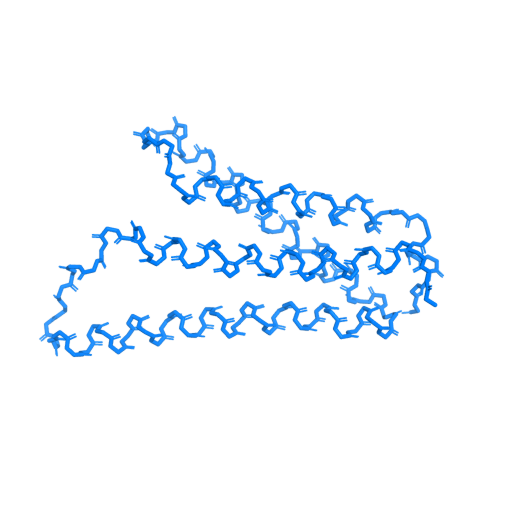EU A 1 93 ? -0.867 10.879 -11.063 1.00 87.44 93 LEU A O 1
ATOM 688 N N . ALA A 1 94 ? 0.686 11.017 -9.446 1.00 85.88 94 ALA A N 1
ATOM 689 C CA . ALA A 1 94 ? 1.685 11.692 -10.268 1.00 85.88 94 ALA A CA 1
ATOM 690 C C . ALA A 1 94 ? 2.098 10.820 -11.463 1.00 85.88 94 ALA A C 1
ATOM 692 O O . ALA A 1 94 ? 2.124 11.299 -12.595 1.00 85.88 94 ALA A O 1
ATOM 693 N N . ASN A 1 95 ? 2.335 9.524 -11.238 1.00 80.38 95 ASN A N 1
ATOM 694 C CA . ASN A 1 95 ? 2.655 8.584 -12.310 1.00 80.38 95 ASN A CA 1
ATOM 695 C C . ASN A 1 95 ? 1.491 8.412 -13.304 1.00 80.38 95 ASN A C 1
ATOM 697 O O . ASN A 1 95 ? 1.700 8.398 -14.514 1.00 80.38 95 ASN A O 1
ATOM 701 N N . ALA A 1 96 ? 0.252 8.341 -12.809 1.00 82.00 96 ALA A N 1
ATOM 702 C CA . ALA A 1 96 ? -0.937 8.289 -13.657 1.00 82.00 96 ALA A CA 1
ATOM 703 C C . ALA A 1 96 ? -1.113 9.570 -14.494 1.00 82.00 96 ALA A C 1
ATOM 705 O O . ALA A 1 96 ? -1.452 9.487 -15.671 1.00 82.00 96 ALA A O 1
ATOM 706 N N . ALA A 1 97 ? -0.841 10.745 -13.919 1.00 83.56 97 ALA A N 1
ATOM 707 C CA . ALA A 1 97 ? -0.902 12.019 -14.630 1.00 83.56 97 ALA A CA 1
ATOM 708 C C . ALA A 1 97 ? 0.162 12.119 -15.736 1.00 83.56 97 ALA A C 1
ATOM 710 O O . ALA A 1 97 ? -0.135 12.602 -16.825 1.00 83.56 97 ALA A O 1
ATOM 711 N N . LEU A 1 98 ? 1.377 11.613 -15.496 1.00 80.75 98 LEU A N 1
ATOM 712 C CA . LEU A 1 98 ? 2.435 11.567 -16.512 1.00 80.75 98 LEU A CA 1
ATOM 713 C C . LEU A 1 98 ? 2.044 10.712 -17.728 1.00 80.75 98 LEU A C 1
ATOM 715 O O . LEU A 1 98 ? 2.356 11.081 -18.859 1.00 80.75 98 LEU A O 1
ATOM 719 N N . LEU A 1 99 ? 1.301 9.623 -17.519 1.00 73.75 99 LEU A N 1
ATOM 720 C CA . LEU A 1 99 ? 0.805 8.764 -18.603 1.00 73.75 99 LEU A CA 1
ATOM 721 C C . LEU A 1 99 ? -0.265 9.429 -19.481 1.00 73.75 99 LEU A C 1
ATOM 723 O O . LEU A 1 99 ? -0.460 9.012 -20.619 1.00 73.75 99 LEU A O 1
ATOM 727 N N . LEU A 1 100 ? -0.941 10.473 -18.987 1.00 74.94 100 LEU A N 1
ATOM 728 C CA . LEU A 1 100 ? -1.842 11.288 -19.811 1.00 74.94 100 LEU A CA 1
ATOM 729 C C . LEU A 1 100 ? -1.071 12.200 -20.777 1.00 74.94 100 LEU A C 1
ATOM 731 O O . LEU A 1 100 ? -1.612 12.588 -21.809 1.00 74.94 100 LEU A O 1
ATOM 735 N N . VAL A 1 101 ? 0.176 12.550 -20.443 1.00 78.06 101 VAL A N 1
ATOM 736 C CA . VAL A 1 101 ? 1.043 13.424 -21.251 1.00 78.06 101 VAL A CA 1
ATOM 737 C C . VAL A 1 101 ? 1.879 12.610 -22.238 1.00 78.06 101 VAL A C 1
ATOM 739 O O . VAL A 1 101 ? 2.045 13.015 -23.386 1.00 78.06 101 VAL A O 1
ATOM 742 N N . VAL A 1 102 ? 2.386 11.452 -21.809 1.00 73.25 102 VAL A N 1
ATOM 743 C CA . VAL A 1 102 ? 3.156 10.527 -22.647 1.00 73.25 102 VAL A CA 1
ATOM 744 C C . VAL A 1 102 ? 2.368 9.223 -22.772 1.00 73.25 102 VAL A C 1
ATOM 746 O O . VAL A 1 102 ? 2.396 8.417 -21.839 1.00 73.25 102 VAL A O 1
ATOM 749 N N . PRO A 1 103 ? 1.659 8.993 -23.894 1.00 61.12 103 PRO A N 1
ATOM 750 C CA . PRO A 1 103 ? 0.866 7.788 -24.080 1.00 61.12 103 PRO A CA 1
ATOM 751 C C . PRO A 1 103 ? 1.785 6.574 -24.255 1.00 61.12 103 PRO A C 1
ATOM 753 O O . PRO A 1 103 ? 2.183 6.206 -25.356 1.00 61.12 103 PRO A O 1
ATOM 756 N N . ALA A 1 104 ? 2.119 5.941 -23.138 1.00 62.25 104 ALA A N 1
ATOM 757 C CA . ALA A 1 104 ? 2.595 4.572 -23.092 1.00 62.25 104 ALA A CA 1
ATOM 758 C C . ALA A 1 104 ? 1.371 3.666 -22.889 1.00 62.25 104 ALA A C 1
ATOM 760 O O . ALA A 1 104 ? 0.489 3.985 -22.091 1.00 62.25 104 ALA A O 1
ATOM 761 N N . GLY A 1 105 ? 1.280 2.554 -23.623 1.00 60.50 105 GLY A N 1
ATOM 762 C CA . GLY A 1 105 ? 0.193 1.585 -23.441 1.00 60.50 105 GLY A CA 1
ATOM 763 C C . GLY A 1 105 ? 0.071 1.113 -21.985 1.00 60.50 105 GLY A C 1
ATOM 764 O O . GLY A 1 105 ? 1.002 1.264 -21.195 1.00 60.50 105 GLY A O 1
ATOM 765 N N . VAL A 1 106 ? -1.078 0.528 -21.622 1.00 63.97 106 VAL A N 1
ATOM 766 C CA . VAL A 1 106 ? -1.313 -0.010 -20.269 1.00 63.97 106 VAL A CA 1
ATOM 767 C C . VAL A 1 106 ? -0.220 -1.026 -19.932 1.00 63.97 106 VAL A C 1
ATOM 769 O O . VAL A 1 106 ? -0.222 -2.149 -20.433 1.00 63.97 106 VAL A O 1
ATOM 772 N N . SER A 1 107 ? 0.735 -0.621 -19.098 1.00 71.00 107 SER A N 1
ATOM 773 C CA . SER A 1 107 ? 1.840 -1.472 -18.671 1.00 71.00 107 SER A CA 1
ATOM 774 C C . SER A 1 107 ? 1.442 -2.285 -17.440 1.00 71.00 107 SER A C 1
ATOM 776 O O . SER A 1 107 ? 0.603 -1.866 -16.636 1.00 71.00 107 SER A O 1
ATOM 778 N N . ALA A 1 108 ? 2.078 -3.444 -17.247 1.00 75.12 108 ALA A N 1
ATOM 779 C CA . ALA A 1 108 ? 1.906 -4.241 -16.031 1.00 75.12 108 ALA A CA 1
ATOM 780 C C . ALA A 1 108 ? 2.184 -3.413 -14.757 1.00 75.12 108 ALA A C 1
ATOM 782 O O . ALA A 1 108 ? 1.504 -3.593 -13.748 1.00 75.12 108 ALA A O 1
ATOM 783 N N . GLY A 1 109 ? 3.110 -2.446 -14.839 1.00 73.75 109 GLY A N 1
ATOM 784 C CA . GLY A 1 109 ? 3.412 -1.494 -13.769 1.00 73.75 109 GLY A CA 1
ATOM 785 C C . GLY A 1 109 ? 2.220 -0.614 -13.375 1.00 73.75 109 GLY A C 1
ATOM 786 O O . GLY A 1 109 ? 1.988 -0.396 -12.183 1.00 73.75 109 GLY A O 1
ATOM 787 N N . LEU A 1 110 ? 1.412 -0.169 -14.347 1.00 77.81 110 LEU A N 1
ATOM 788 C CA . LEU A 1 110 ? 0.208 0.630 -14.090 1.00 77.81 110 LEU A CA 1
ATOM 789 C C . LEU A 1 110 ? -0.849 -0.172 -13.325 1.00 77.81 110 LEU A C 1
ATOM 791 O O . LEU A 1 110 ? -1.417 0.326 -12.356 1.00 77.81 110 LEU A O 1
ATOM 795 N N . LEU A 1 111 ? -1.082 -1.423 -13.732 1.00 83.38 111 LEU A N 1
ATOM 796 C CA . LEU A 1 111 ? -2.024 -2.323 -13.063 1.00 83.38 111 LEU A CA 1
ATOM 797 C C . LEU A 1 111 ? -1.602 -2.590 -11.614 1.00 83.38 111 LEU A C 1
ATOM 799 O O . LEU A 1 111 ? -2.422 -2.471 -10.703 1.00 83.38 111 LEU A O 1
ATOM 803 N N . THR A 1 112 ? -0.319 -2.882 -11.377 1.00 85.62 112 THR A N 1
ATOM 804 C CA . THR A 1 112 ? 0.195 -3.062 -10.011 1.00 85.62 112 THR A CA 1
ATOM 805 C C . THR A 1 112 ? 0.112 -1.785 -9.178 1.00 85.62 112 THR A C 1
ATOM 807 O O . THR A 1 112 ? -0.253 -1.851 -8.005 1.00 85.62 112 THR A O 1
ATOM 810 N N . GLY A 1 113 ? 0.382 -0.619 -9.773 1.00 85.50 113 GLY A N 1
ATOM 811 C CA . GLY A 1 113 ? 0.258 0.676 -9.102 1.00 85.50 113 GLY A CA 1
ATOM 812 C C . GLY A 1 113 ? -1.188 1.002 -8.724 1.00 85.50 113 GLY A C 1
ATOM 813 O O . GLY A 1 113 ? -1.456 1.407 -7.596 1.00 85.50 113 GLY A O 1
ATOM 814 N N . ALA A 1 114 ? -2.141 0.745 -9.622 1.00 87.06 114 ALA A N 1
ATOM 815 C CA . ALA A 1 114 ? -3.564 0.932 -9.352 1.00 87.06 114 ALA A CA 1
ATOM 816 C C . ALA A 1 114 ? -4.050 0.021 -8.214 1.00 87.06 114 ALA A C 1
ATOM 818 O O . ALA A 1 114 ? -4.718 0.481 -7.289 1.00 87.06 114 ALA A O 1
ATOM 819 N N . LEU A 1 115 ? -3.663 -1.259 -8.232 1.00 90.50 115 LEU A N 1
ATOM 820 C CA . LEU A 1 115 ? -3.975 -2.196 -7.152 1.00 90.50 115 LEU A CA 1
ATOM 821 C C . LEU A 1 115 ? -3.371 -1.748 -5.814 1.00 90.50 115 LEU A C 1
ATOM 823 O O . LEU A 1 115 ? -4.056 -1.777 -4.790 1.00 90.50 115 LEU A O 1
ATOM 827 N N . LYS A 1 116 ? -2.117 -1.281 -5.818 1.00 90.12 116 LYS A N 1
ATOM 828 C CA . LYS A 1 116 ? -1.466 -0.705 -4.636 1.00 90.12 116 LYS A CA 1
ATOM 829 C C . LYS A 1 116 ? -2.241 0.500 -4.099 1.00 90.12 116 LYS A C 1
ATOM 831 O O . LYS A 1 116 ? -2.511 0.548 -2.901 1.00 90.12 116 LYS A O 1
ATOM 836 N N . ALA A 1 117 ? -2.653 1.420 -4.970 1.00 91.75 117 ALA A N 1
ATOM 837 C CA . ALA A 1 117 ? -3.437 2.589 -4.582 1.00 91.75 117 ALA A CA 1
ATOM 838 C C . ALA A 1 117 ? -4.773 2.202 -3.934 1.00 91.75 117 ALA A C 1
ATOM 840 O O . ALA A 1 117 ? -5.142 2.787 -2.920 1.00 91.75 117 ALA A O 1
ATOM 841 N N . VAL A 1 118 ? -5.471 1.182 -4.446 1.00 93.25 118 VAL A N 1
ATOM 842 C CA . VAL A 1 118 ? -6.706 0.677 -3.818 1.00 93.25 118 VAL A CA 1
ATOM 843 C C . VAL A 1 118 ? -6.440 0.185 -2.393 1.00 93.25 118 VAL A C 1
ATOM 845 O O . VAL A 1 118 ? -7.208 0.500 -1.481 1.00 93.25 118 VAL A O 1
ATOM 848 N N . VAL A 1 119 ? -5.344 -0.549 -2.177 1.00 94.06 119 VAL A N 1
ATOM 849 C CA . VAL A 1 119 ? -4.966 -1.026 -0.838 1.00 94.06 119 VAL A CA 1
ATOM 850 C C . VAL A 1 119 ? -4.628 0.141 0.095 1.00 94.06 119 VAL A C 1
ATOM 852 O O . VAL A 1 119 ? -5.051 0.126 1.251 1.00 94.06 119 VAL A O 1
ATOM 855 N N . ASP A 1 120 ? -3.932 1.169 -0.391 1.00 92.81 120 ASP A N 1
ATOM 856 C CA . ASP A 1 120 ? -3.586 2.350 0.410 1.00 92.81 120 ASP A CA 1
ATOM 857 C C . ASP A 1 120 ? -4.809 3.202 0.758 1.00 92.81 120 ASP A C 1
ATOM 859 O O . ASP A 1 120 ? -4.945 3.643 1.899 1.00 92.81 120 ASP A O 1
ATOM 863 N N . VAL A 1 121 ? -5.749 3.372 -0.176 1.00 94.88 121 VAL A N 1
ATOM 864 C CA . VAL A 1 121 ? -7.035 4.032 0.098 1.00 94.88 121 VAL A CA 1
ATOM 865 C C . VAL A 1 121 ? -7.816 3.246 1.144 1.00 94.88 121 VAL A C 1
ATOM 867 O O . VAL A 1 121 ? -8.310 3.832 2.107 1.00 94.88 121 VAL A O 1
ATOM 870 N N . ALA A 1 122 ? -7.900 1.919 1.006 1.00 93.88 122 ALA A N 1
ATOM 871 C CA . ALA A 1 122 ? -8.552 1.076 2.001 1.00 93.88 122 ALA A CA 1
ATOM 872 C C . ALA A 1 122 ? -7.878 1.212 3.377 1.00 93.88 122 ALA A C 1
ATOM 874 O O . ALA A 1 122 ? -8.571 1.315 4.391 1.00 93.88 122 ALA A O 1
ATOM 875 N N . TRP A 1 123 ? -6.543 1.271 3.417 1.00 96.00 123 TRP A N 1
ATOM 876 C CA . TRP A 1 123 ? -5.782 1.492 4.646 1.00 96.00 123 TRP A CA 1
ATOM 877 C C . TRP A 1 123 ? -6.141 2.836 5.292 1.00 96.00 123 TRP A C 1
ATOM 879 O O . TRP A 1 123 ? -6.482 2.865 6.474 1.00 96.00 123 TRP A O 1
ATOM 889 N N . LEU A 1 124 ? -6.157 3.927 4.519 1.00 93.69 124 LEU A N 1
ATOM 890 C CA . LEU A 1 124 ? -6.515 5.266 5.000 1.00 93.69 124 LEU A CA 1
ATOM 891 C C . LEU A 1 124 ? -7.961 5.338 5.506 1.00 93.69 124 LEU A C 1
ATOM 893 O O . LEU A 1 124 ? -8.212 5.876 6.583 1.00 93.69 124 LEU A O 1
ATOM 897 N N . VAL A 1 125 ? -8.913 4.748 4.781 1.00 94.81 125 VAL A N 1
ATOM 898 C CA . VAL A 1 125 ? -10.328 4.714 5.189 1.00 94.81 125 VAL A CA 1
ATOM 899 C C . VAL A 1 125 ? -10.495 3.984 6.520 1.00 94.81 125 VAL A C 1
ATOM 901 O O . VAL A 1 125 ? -11.233 4.440 7.394 1.00 94.81 125 VAL A O 1
ATOM 904 N N . VAL A 1 126 ? -9.798 2.860 6.710 1.00 92.19 126 VAL A N 1
ATOM 905 C CA . VAL A 1 126 ? -9.828 2.128 7.983 1.00 92.19 126 VAL A CA 1
ATOM 906 C C . VAL A 1 126 ? -9.124 2.922 9.082 1.00 92.19 126 VAL A C 1
ATOM 908 O O . VAL A 1 126 ? -9.622 2.955 10.205 1.00 92.19 126 VAL A O 1
ATOM 911 N N . ALA A 1 127 ? -8.025 3.612 8.773 1.00 90.69 127 ALA A N 1
ATOM 912 C CA . ALA A 1 127 ? -7.263 4.407 9.732 1.00 90.69 127 ALA A CA 1
ATOM 913 C C . ALA A 1 127 ? -8.074 5.549 10.359 1.00 90.69 127 ALA A C 1
ATOM 915 O O . ALA A 1 127 ? -7.834 5.890 11.516 1.00 90.69 127 ALA A O 1
ATOM 916 N N . VAL A 1 128 ? -9.047 6.110 9.637 1.00 92.00 128 VAL A N 1
ATOM 917 C CA . VAL A 1 128 ? -9.912 7.198 10.130 1.00 92.00 128 VAL A CA 1
ATOM 918 C C . VAL A 1 128 ? -11.065 6.680 11.005 1.00 92.00 128 VAL A C 1
ATOM 920 O O . VAL A 1 128 ? -11.723 7.461 11.694 1.00 92.00 128 VAL A O 1
ATOM 923 N N . ARG A 1 129 ? -11.313 5.363 11.048 1.00 91.44 129 ARG A N 1
ATOM 924 C CA . ARG A 1 129 ? -12.397 4.806 11.869 1.00 91.44 129 ARG A CA 1
ATOM 925 C C . ARG A 1 129 ? -12.178 5.112 13.356 1.00 91.44 129 ARG A C 1
ATOM 927 O O . ARG A 1 129 ? -11.072 4.920 13.871 1.00 91.44 129 ARG A O 1
ATOM 934 N N . PRO A 1 130 ? -13.240 5.481 14.094 1.00 84.31 130 PRO A N 1
ATOM 935 C CA . PRO A 1 130 ? -13.124 5.846 15.507 1.00 84.31 130 PRO A CA 1
ATOM 936 C C . PRO A 1 130 ? -12.575 4.695 16.366 1.00 84.31 130 PRO A C 1
ATOM 938 O O . PRO A 1 130 ? -11.821 4.934 17.308 1.00 84.31 130 PRO A O 1
ATOM 941 N N . GLY A 1 131 ? -12.871 3.444 15.992 1.00 83.38 131 GLY A N 1
ATOM 942 C CA . GLY A 1 131 ? -12.377 2.238 16.664 1.00 83.38 131 GLY A CA 1
ATOM 943 C C . GLY A 1 131 ? -10.868 1.992 16.538 1.00 83.38 131 GLY A C 1
ATOM 944 O O . GLY A 1 131 ? -10.315 1.228 17.331 1.00 83.38 131 GLY A O 1
ATOM 945 N N . VAL A 1 132 ? -10.186 2.636 15.583 1.00 84.94 132 VAL A N 1
ATOM 946 C CA . VAL A 1 132 ? -8.720 2.590 15.469 1.00 84.94 132 VAL A CA 1
ATOM 947 C C . VAL A 1 132 ? -8.102 3.572 16.448 1.00 84.94 132 VAL A C 1
ATOM 949 O O . VAL A 1 132 ? -7.321 3.161 17.299 1.00 84.94 132 VAL A O 1
ATOM 952 N N . ARG A 1 133 ? -8.495 4.850 16.393 1.00 84.62 133 ARG A N 1
ATOM 953 C CA . ARG A 1 133 ? -7.926 5.886 17.267 1.00 84.62 133 ARG A CA 1
ATOM 954 C C . ARG A 1 133 ? -8.178 5.596 18.747 1.00 84.62 133 ARG A C 1
ATOM 956 O O . ARG A 1 133 ? -7.268 5.752 19.550 1.00 84.62 133 ARG A O 1
ATOM 963 N N . ALA A 1 134 ? -9.370 5.108 19.093 1.00 85.69 134 ALA A N 1
ATOM 964 C CA . ALA A 1 134 ? -9.703 4.721 20.464 1.00 85.69 134 ALA A CA 1
ATOM 965 C C . ALA A 1 134 ? -8.882 3.524 20.983 1.00 85.69 134 ALA A C 1
ATOM 967 O O . ALA A 1 134 ? -8.765 3.335 22.190 1.00 85.69 134 ALA A O 1
ATOM 968 N N . ALA A 1 135 ? -8.323 2.705 20.086 1.00 85.06 135 ALA A N 1
ATOM 969 C CA . ALA A 1 135 ? -7.514 1.542 20.440 1.00 85.06 135 ALA A CA 1
ATOM 970 C C . ALA A 1 135 ? -6.012 1.849 20.558 1.00 85.06 135 ALA A C 1
ATOM 972 O O . ALA A 1 135 ? -5.252 0.946 20.909 1.00 85.06 135 ALA A O 1
ATOM 973 N N . LEU A 1 136 ? -5.582 3.075 20.239 1.00 87.31 136 LEU A N 1
ATOM 974 C CA . LEU A 1 136 ? -4.180 3.490 20.234 1.00 87.31 136 LEU A CA 1
ATOM 975 C C . 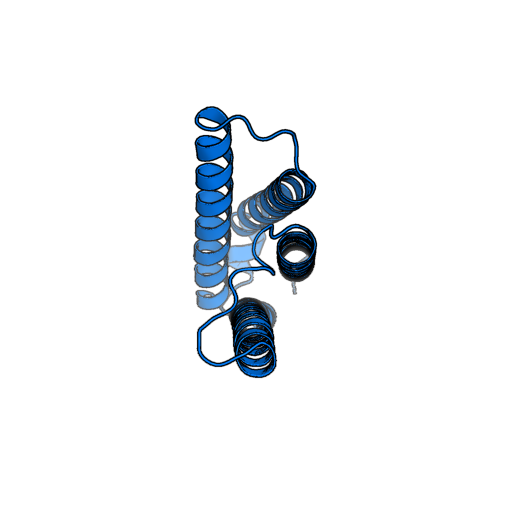LEU A 1 136 ? -3.842 4.327 21.475 1.00 87.31 136 LEU A C 1
ATOM 977 O O . LEU A 1 136 ? -4.631 5.170 21.904 1.00 87.31 136 LEU A O 1
ATOM 981 N N . ARG A 1 137 ? -2.642 4.111 22.008 1.00 79.94 137 ARG A N 1
ATOM 982 C CA . ARG A 1 137 ? -2.060 4.785 23.173 1.00 79.94 137 ARG A CA 1
ATOM 983 C C . ARG A 1 137 ? -1.001 5.800 22.771 1.00 79.94 137 ARG A C 1
ATOM 985 O O . ARG A 1 137 ? -0.236 5.522 21.814 1.00 79.94 137 ARG A O 1
#

Radius of gyration: 17.66 Å; chains: 1; bounding box: 46×21×47 Å

Sequence (137 aa):
MTADLRLLLRLTVASFVMALLGSAVGFLTAPEQATATALGPAFDTIVLVGSVLLGLGVTAGLYALVYFPLREQRQWAWILGIVLASMALLGTLANAALLLVVPAGVSAGLLTGALKAVVDVAWLVVAVRPGVRAALR

Foldseek 3Di:
DDPLLVVLLVLLVVLLVLVVVLLVLCVVPPPPPDPADPVGNVVSVCVVVVVSVVVNVVSVVLSCLLNPVSVVQAPVSLVSLLVVLVVLLVVLVVVVVVCVVPVDDDGPSNVSSVVSNVSSVVSNVSSPDPRSVVSHD

Organism: NCBI:txid136273